Protein AF-A0A5C6M5N2-F1 (afdb_monomer_lite)

Secondary structure (DSSP, 8-state):
-------TT-EEEE----SS--TT---PPEEEEEEE-TTS-EEEEEE--TTS----TTSPPPPPPPP----------------------

Organism: NCBI:txid1653850

Sequence (89 aa):
MLVLKRRKGQEIVIESPVTGMAAGFPGGAIRIRVVQTSDGSCSLAFDAPETHRIRRAELPAVPQPQPAQQVCAVSCASRGVSELLQVQG

Foldseek 3Di:
DDDDDDDAFDKDKAFFPPDDDDDDDDQDIKIWGWHADPVRDTDIDIDHDPVDDDDDPPDDDDDDPDPPPPPPPPPPDDDDDDDDDDDDD

Structure (mmCIF, N/CA/C/O backbone):
data_AF-A0A5C6M5N2-F1
#
_entry.id   AF-A0A5C6M5N2-F1
#
loop_
_atom_site.group_PDB
_atom_site.id
_atom_site.type_symbol
_atom_site.label_atom_id
_atom_site.label_alt_id
_atom_site.label_comp_id
_atom_site.label_asym_id
_atom_site.label_entity_id
_atom_site.label_seq_id
_atom_site.pdbx_PDB_ins_code
_atom_site.Cartn_x
_atom_site.Cartn_y
_atom_site.Cartn_z
_atom_site.occupancy
_atom_site.B_iso_or_equiv
_atom_site.auth_seq_id
_atom_site.auth_comp_id
_atom_site.auth_asym_id
_atom_site.auth_atom_id
_atom_site.pdbx_PDB_model_num
ATOM 1 N N . MET A 1 1 ? 3.359 18.156 -3.403 1.00 81.56 1 MET A N 1
ATOM 2 C CA . MET A 1 1 ? 2.739 17.243 -2.416 1.00 81.56 1 MET A CA 1
ATOM 3 C C . MET A 1 1 ? 1.237 17.241 -2.650 1.00 81.56 1 MET A C 1
ATOM 5 O O . MET A 1 1 ? 0.644 18.309 -2.588 1.00 81.56 1 MET A O 1
ATOM 9 N N . LEU A 1 2 ? 0.644 16.090 -2.974 1.00 90.56 2 LEU A N 1
ATOM 10 C CA . LEU A 1 2 ? -0.808 15.937 -3.131 1.00 90.56 2 LEU A CA 1
ATOM 11 C C . LEU A 1 2 ? -1.397 15.382 -1.829 1.00 90.56 2 LEU A C 1
ATOM 13 O O . LEU A 1 2 ? -0.860 14.421 -1.285 1.00 90.56 2 LEU A O 1
ATOM 17 N N . VAL A 1 3 ? -2.492 15.967 -1.343 1.00 93.44 3 VAL A N 1
ATOM 18 C CA . VAL A 1 3 ? -3.158 15.542 -0.103 1.00 93.44 3 VAL A CA 1
ATOM 19 C C . VAL A 1 3 ? -4.540 15.001 -0.443 1.00 93.44 3 VAL A C 1
ATOM 21 O O . VAL A 1 3 ? -5.368 15.712 -1.006 1.00 93.44 3 VAL A O 1
ATOM 24 N N . LEU A 1 4 ? -4.796 13.741 -0.091 1.00 93.06 4 LEU A N 1
ATOM 25 C CA . LEU A 1 4 ? -6.075 13.074 -0.328 1.00 93.06 4 LEU A CA 1
ATOM 26 C C . LEU A 1 4 ? -6.660 12.589 0.999 1.00 93.06 4 LEU A C 1
ATOM 28 O O . LEU A 1 4 ? -6.013 11.849 1.736 1.00 93.06 4 LEU A O 1
ATOM 32 N N . LYS A 1 5 ? -7.911 12.960 1.288 1.00 93.00 5 LYS A N 1
ATOM 33 C CA . LYS A 1 5 ? -8.669 12.411 2.420 1.00 93.00 5 LYS A CA 1
ATOM 34 C C . LYS A 1 5 ? -9.418 11.157 1.971 1.00 93.00 5 LYS A C 1
ATOM 36 O O . LYS A 1 5 ? -10.147 11.196 0.979 1.00 93.00 5 LYS A O 1
ATOM 41 N N . ARG A 1 6 ? -9.267 10.054 2.707 1.00 93.00 6 ARG A N 1
ATOM 42 C CA . ARG A 1 6 ? -9.921 8.771 2.406 1.00 93.00 6 ARG A CA 1
ATOM 43 C C . ARG A 1 6 ? -10.565 8.160 3.643 1.00 93.00 6 ARG A C 1
ATOM 45 O O . ARG A 1 6 ? -10.087 8.350 4.758 1.00 93.00 6 ARG A O 1
ATOM 52 N N . ARG A 1 7 ? -11.681 7.460 3.433 1.00 92.06 7 ARG A N 1
ATOM 53 C CA . ARG A 1 7 ? -12.381 6.660 4.451 1.00 92.06 7 ARG A CA 1
ATOM 54 C C . ARG A 1 7 ? -12.001 5.182 4.317 1.00 92.06 7 ARG A C 1
ATOM 56 O O . ARG A 1 7 ? -11.496 4.772 3.274 1.00 92.06 7 ARG A O 1
ATOM 63 N N . LYS A 1 8 ? -12.293 4.381 5.348 1.00 91.94 8 LYS A N 1
ATOM 64 C CA . LYS A 1 8 ? -12.152 2.915 5.322 1.00 91.94 8 LYS A CA 1
ATOM 65 C C . LYS A 1 8 ? -12.766 2.332 4.044 1.00 91.94 8 LYS A C 1
ATOM 67 O O . LYS A 1 8 ? -13.888 2.679 3.685 1.00 91.94 8 LYS A O 1
ATOM 72 N N . GLY A 1 9 ? -12.022 1.451 3.381 1.00 90.12 9 GLY A N 1
ATOM 73 C CA . GLY A 1 9 ? -12.435 0.777 2.150 1.00 90.12 9 GLY A CA 1
ATOM 74 C C . GLY A 1 9 ? -12.244 1.593 0.870 1.00 90.12 9 GLY A C 1
ATOM 75 O O . GLY A 1 9 ? -12.372 1.026 -0.209 1.00 90.12 9 GLY A O 1
ATOM 76 N N . GLN A 1 10 ? -11.909 2.885 0.954 1.00 93.69 10 GLN A N 1
ATOM 77 C CA . GLN A 1 10 ? -11.586 3.676 -0.233 1.00 93.69 10 GLN A CA 1
ATOM 78 C C . GLN A 1 10 ? -10.150 3.430 -0.698 1.00 93.69 10 GLN A C 1
ATOM 80 O O . GLN A 1 10 ? -9.250 3.180 0.111 1.00 93.69 10 GLN A O 1
ATOM 85 N N . GLU A 1 11 ? -9.955 3.564 -2.008 1.00 94.31 11 GLU A N 1
ATOM 86 C CA . GLU A 1 11 ? -8.675 3.352 -2.674 1.00 94.31 11 GLU A CA 1
ATOM 87 C C . GLU A 1 11 ? -8.095 4.649 -3.245 1.00 94.31 11 GLU A C 1
ATOM 89 O O . GLU A 1 11 ? -8.813 5.583 -3.615 1.00 94.31 11 GLU A O 1
ATOM 94 N N . ILE A 1 12 ? -6.769 4.686 -3.316 1.00 95.31 12 ILE A N 1
ATOM 95 C CA . ILE A 1 12 ? -5.977 5.633 -4.095 1.00 95.31 12 ILE A CA 1
ATOM 96 C C . ILE A 1 12 ? -5.230 4.802 -5.133 1.00 95.31 12 ILE A C 1
ATOM 98 O O . ILE A 1 12 ? -4.599 3.808 -4.782 1.00 95.31 12 ILE A O 1
ATOM 102 N N . VAL A 1 13 ? -5.296 5.213 -6.395 1.00 93.19 13 VAL A N 1
ATOM 103 C CA . VAL A 1 13 ? -4.570 4.570 -7.492 1.00 93.19 13 VAL A CA 1
ATOM 104 C C . VAL A 1 13 ? -3.500 5.535 -7.981 1.00 93.19 13 VAL A C 1
ATOM 106 O O . VAL A 1 13 ? -3.789 6.703 -8.233 1.00 93.19 13 VAL A O 1
ATOM 109 N N . ILE A 1 14 ? -2.269 5.048 -8.078 1.00 91.69 14 ILE A N 1
ATOM 110 C CA . ILE A 1 14 ? -1.143 5.755 -8.682 1.00 91.69 14 ILE A CA 1
ATOM 111 C C . ILE A 1 14 ? -0.837 5.032 -9.987 1.00 91.69 14 ILE A C 1
ATOM 113 O O . ILE A 1 14 ? -0.347 3.902 -9.982 1.00 91.69 14 ILE A O 1
ATOM 117 N N . GLU A 1 15 ? -1.175 5.673 -11.098 1.00 86.44 15 GLU A N 1
ATOM 118 C CA . GLU A 1 15 ? -0.905 5.146 -12.432 1.00 86.44 15 GLU A CA 1
ATOM 119 C C . GLU A 1 15 ? 0.598 5.170 -12.723 1.00 86.44 15 GLU A C 1
ATOM 121 O O . GLU A 1 15 ? 1.310 6.098 -12.331 1.00 86.44 15 GLU A O 1
ATOM 126 N N . SER A 1 16 ? 1.088 4.134 -13.405 1.00 76.00 16 SER A N 1
ATOM 127 C CA . SER A 1 16 ? 2.468 4.099 -13.876 1.00 76.00 16 SER A CA 1
ATOM 128 C C . SER A 1 16 ? 2.547 4.774 -15.249 1.00 76.00 16 SER A C 1
ATOM 130 O O . SER A 1 16 ? 1.753 4.432 -16.131 1.00 76.00 16 SER A O 1
ATOM 132 N N . PRO A 1 17 ? 3.482 5.713 -15.471 1.00 65.06 17 PRO A N 1
ATOM 133 C CA . PRO A 1 17 ? 3.687 6.331 -16.771 1.00 65.06 17 PRO A CA 1
ATOM 134 C C . PRO A 1 17 ? 4.397 5.335 -17.696 1.00 65.06 17 PRO A C 1
ATOM 136 O O . PRO A 1 17 ? 5.604 5.410 -17.901 1.00 65.06 17 PRO A O 1
ATOM 139 N N . VAL A 1 18 ? 3.661 4.372 -18.248 1.00 61.56 18 VAL A N 1
ATOM 140 C CA . VAL A 1 18 ? 4.158 3.523 -19.339 1.00 61.56 18 VAL A CA 1
ATOM 141 C C . VAL A 1 18 ? 3.260 3.704 -20.553 1.00 61.56 18 VAL A C 1
ATOM 143 O O . VAL A 1 18 ? 2.566 2.803 -21.011 1.00 61.56 18 VAL A O 1
ATOM 146 N N . THR A 1 19 ? 3.289 4.916 -21.095 1.00 50.56 19 THR A N 1
ATOM 147 C CA . THR A 1 19 ? 2.975 5.177 -22.496 1.00 50.56 19 THR A CA 1
ATOM 148 C C . THR A 1 19 ? 4.267 5.016 -23.302 1.00 50.56 19 THR A C 1
ATOM 150 O O . THR A 1 19 ? 5.049 5.949 -23.433 1.00 50.56 19 THR A O 1
ATOM 153 N N . GLY A 1 20 ? 4.506 3.815 -23.847 1.00 53.16 20 GLY A N 1
ATOM 154 C CA . GLY A 1 20 ? 5.337 3.690 -25.054 1.00 53.16 20 GLY A CA 1
ATOM 155 C C . GLY A 1 20 ? 6.685 2.957 -24.999 1.00 53.16 20 GLY A C 1
ATOM 156 O O . GLY A 1 20 ? 7.530 3.278 -25.829 1.00 53.16 20 GLY A O 1
ATOM 157 N N . MET A 1 21 ? 6.915 1.952 -24.143 1.00 49.28 21 MET A N 1
ATOM 158 C CA . MET A 1 21 ? 8.072 1.053 -24.338 1.00 49.28 21 MET A CA 1
ATOM 159 C C . MET A 1 21 ? 7.763 -0.432 -24.108 1.00 49.28 21 MET A C 1
ATOM 161 O O . MET A 1 21 ? 7.219 -0.809 -23.079 1.00 49.28 21 MET A O 1
ATOM 165 N N . ALA A 1 22 ? 8.175 -1.224 -25.109 1.00 45.62 22 ALA A N 1
ATOM 166 C CA . ALA A 1 22 ? 8.348 -2.677 -25.187 1.00 45.62 22 ALA A CA 1
ATOM 167 C C . ALA A 1 22 ? 7.190 -3.574 -24.702 1.00 45.62 22 ALA A C 1
ATOM 169 O O . ALA A 1 22 ? 6.913 -3.715 -23.514 1.00 45.62 22 ALA A O 1
ATOM 170 N N . ALA A 1 23 ? 6.579 -4.278 -25.662 1.00 46.97 23 ALA A N 1
ATOM 171 C CA . ALA A 1 23 ? 5.681 -5.402 -25.428 1.00 46.97 23 ALA A CA 1
ATOM 172 C C . ALA A 1 23 ? 6.347 -6.436 -24.501 1.00 46.97 23 ALA A C 1
ATOM 174 O O . ALA A 1 23 ? 7.238 -7.170 -24.919 1.00 46.97 23 ALA A O 1
ATOM 175 N N . GLY A 1 24 ? 5.945 -6.467 -23.231 1.00 51.06 24 GLY A N 1
ATOM 176 C CA . GLY A 1 24 ? 6.447 -7.460 -22.281 1.00 51.06 24 GLY A CA 1
ATOM 177 C C . GLY A 1 24 ? 6.173 -7.155 -20.814 1.00 51.06 24 GLY A C 1
ATOM 178 O O . GLY A 1 24 ? 6.033 -8.092 -20.037 1.00 51.06 24 GLY A O 1
ATOM 179 N N . PHE A 1 25 ? 6.034 -5.884 -20.426 1.00 50.72 25 PHE A N 1
ATOM 180 C CA . PHE A 1 25 ? 5.750 -5.526 -19.035 1.00 50.72 25 PHE A CA 1
ATOM 181 C C . PHE A 1 25 ? 4.582 -4.544 -18.944 1.00 50.72 25 PHE A C 1
ATOM 183 O O . PHE A 1 25 ? 4.745 -3.377 -19.305 1.00 50.72 25 PHE A O 1
ATOM 190 N N . PRO A 1 26 ? 3.402 -4.968 -18.452 1.00 56.09 26 PRO A N 1
ATOM 191 C CA . PRO A 1 26 ? 2.380 -4.009 -18.079 1.00 56.09 26 PRO A CA 1
ATOM 192 C C . PRO A 1 26 ? 2.940 -3.188 -16.914 1.00 56.09 26 PR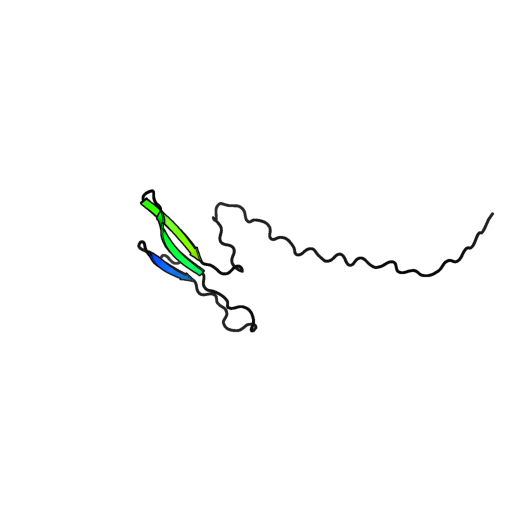O A C 1
ATOM 194 O O . PRO A 1 26 ? 3.156 -3.713 -15.821 1.00 56.09 26 PRO A O 1
ATOM 197 N N . GLY A 1 27 ? 3.223 -1.906 -17.151 1.00 57.59 27 GLY A N 1
ATOM 198 C CA . GLY A 1 27 ? 3.483 -0.946 -16.084 1.00 57.59 27 GLY A CA 1
ATOM 199 C C . GLY A 1 27 ? 2.260 -0.890 -15.180 1.00 57.59 27 GLY A C 1
ATOM 200 O O . GLY A 1 27 ? 1.285 -0.215 -15.492 1.00 57.59 27 GLY A O 1
ATOM 201 N N . GLY A 1 28 ? 2.256 -1.684 -14.113 1.00 73.50 28 GLY A N 1
ATOM 202 C CA . GLY A 1 28 ? 1.093 -1.802 -13.246 1.00 73.50 28 GLY A CA 1
ATOM 203 C C . GLY A 1 28 ? 0.949 -0.587 -12.334 1.00 73.50 28 GLY A C 1
ATOM 204 O O . GLY A 1 28 ? 1.935 0.014 -11.907 1.00 73.50 28 GLY A O 1
ATOM 205 N N . ALA A 1 29 ? -0.296 -0.220 -12.046 1.00 87.88 29 ALA A N 1
ATOM 206 C CA . ALA A 1 29 ? -0.609 0.834 -11.093 1.00 87.88 29 ALA A CA 1
ATOM 207 C C . ALA A 1 29 ? -0.354 0.368 -9.651 1.00 87.88 29 ALA A C 1
ATOM 209 O O . ALA A 1 29 ? -0.535 -0.808 -9.332 1.00 87.88 29 ALA A O 1
ATOM 210 N N . ILE A 1 30 ? 0.002 1.300 -8.768 1.00 92.62 30 ILE A N 1
ATOM 211 C CA . ILE A 1 30 ? 0.031 1.058 -7.321 1.00 92.62 30 ILE A CA 1
ATOM 212 C C . ILE A 1 30 ? -1.353 1.387 -6.765 1.00 92.62 30 ILE A C 1
ATOM 214 O O . ILE A 1 30 ? -1.868 2.487 -6.976 1.00 92.62 30 ILE A O 1
ATOM 218 N N . ARG A 1 31 ? -1.950 0.460 -6.021 1.00 93.94 31 ARG A N 1
ATOM 219 C CA . ARG A 1 31 ? -3.220 0.653 -5.317 1.00 93.94 31 ARG A CA 1
ATOM 220 C C . ARG A 1 31 ? -2.962 0.734 -3.820 1.00 93.94 31 ARG A C 1
ATOM 222 O O . ARG A 1 31 ? -2.300 -0.123 -3.242 1.00 93.94 31 ARG A O 1
ATOM 229 N N . ILE A 1 32 ? -3.504 1.765 -3.187 1.00 96.06 32 ILE A N 1
ATOM 230 C CA . ILE A 1 32 ? -3.402 1.998 -1.746 1.00 96.06 32 ILE A CA 1
ATOM 231 C C . ILE A 1 32 ? -4.812 1.990 -1.172 1.00 96.06 32 ILE A C 1
ATOM 233 O O . ILE A 1 32 ? -5.635 2.823 -1.553 1.00 96.06 32 ILE A O 1
ATOM 237 N N . ARG A 1 33 ? -5.101 1.082 -0.240 1.00 96.12 33 ARG A N 1
ATOM 238 C CA . ARG A 1 33 ? -6.414 0.964 0.407 1.00 96.12 33 ARG A CA 1
ATOM 239 C C . ARG A 1 33 ? -6.319 1.306 1.888 1.00 96.12 33 ARG A C 1
ATOM 241 O O . ARG A 1 33 ? -5.447 0.801 2.593 1.00 96.12 33 ARG A O 1
ATOM 248 N N . VAL A 1 34 ? -7.255 2.121 2.376 1.00 95.56 34 VAL A N 1
ATOM 249 C CA . VAL A 1 34 ? -7.406 2.358 3.819 1.00 95.56 34 VAL A CA 1
ATOM 250 C C . VAL A 1 34 ? -8.132 1.170 4.438 1.00 95.56 34 VAL A C 1
ATOM 252 O O . VAL A 1 34 ? -9.307 0.927 4.142 1.00 95.56 34 VAL A O 1
ATOM 255 N N . VAL A 1 35 ? -7.445 0.441 5.310 1.00 94.75 35 VAL A N 1
ATOM 256 C CA . VAL A 1 35 ? -7.987 -0.714 6.031 1.00 94.75 35 VAL A CA 1
ATOM 257 C C . VAL A 1 35 ? -8.068 -0.415 7.522 1.00 94.75 35 VAL A C 1
ATOM 259 O O . VAL A 1 35 ? -7.330 0.415 8.046 1.00 94.75 35 VAL A O 1
ATOM 262 N N . GLN A 1 36 ? -8.994 -1.078 8.205 1.00 92.00 36 GLN A N 1
ATOM 263 C CA . GLN A 1 36 ? -9.082 -1.024 9.658 1.0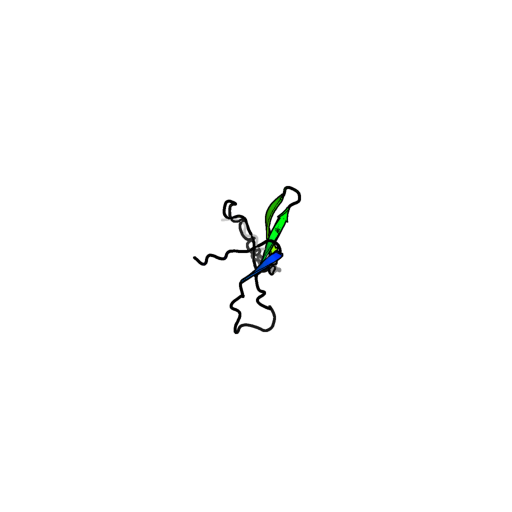0 92.00 36 GLN A CA 1
ATOM 264 C C . GLN A 1 36 ? -8.554 -2.341 10.207 1.00 92.00 36 GLN A C 1
ATOM 266 O O . GLN A 1 36 ? -8.995 -3.403 9.766 1.00 92.00 36 GLN A O 1
ATOM 271 N N . THR A 1 37 ? -7.611 -2.263 11.131 1.00 90.00 37 THR A N 1
ATOM 272 C CA . THR A 1 37 ? -7.063 -3.418 11.845 1.00 90.00 37 THR A CA 1
ATOM 273 C C . THR A 1 37 ? -7.985 -3.819 12.999 1.00 90.00 37 THR A C 1
ATOM 275 O O . THR A 1 37 ? -8.913 -3.094 13.363 1.00 90.00 37 THR A O 1
ATOM 278 N N . SER A 1 38 ? -7.774 -5.011 13.560 1.00 90.19 38 SER A N 1
ATOM 279 C CA . SER A 1 38 ? -8.620 -5.578 14.623 1.00 90.19 38 SER A CA 1
ATOM 280 C C . SER A 1 38 ? -8.625 -4.758 15.917 1.00 90.19 38 SER A C 1
ATOM 282 O O . SER A 1 38 ? -9.587 -4.816 16.672 1.00 90.19 38 SER A O 1
ATOM 284 N N . ASP A 1 39 ? -7.573 -3.976 16.154 1.00 92.31 39 ASP A N 1
ATOM 285 C CA . ASP A 1 39 ? -7.439 -3.020 17.261 1.00 92.31 39 ASP A CA 1
ATOM 286 C C . ASP A 1 39 ? -8.181 -1.688 17.010 1.00 92.31 39 ASP A C 1
ATOM 288 O O . ASP A 1 39 ? -8.122 -0.772 17.827 1.00 92.31 39 ASP A O 1
ATOM 292 N N . GLY A 1 40 ? -8.875 -1.558 15.875 1.00 88.06 40 GLY A N 1
ATOM 293 C CA . GLY A 1 40 ? -9.629 -0.366 15.502 1.00 88.06 40 GLY A CA 1
ATOM 294 C C . GLY A 1 40 ? -8.794 0.738 14.852 1.00 88.06 40 GLY A C 1
ATOM 295 O O . GLY A 1 40 ? -9.386 1.730 14.411 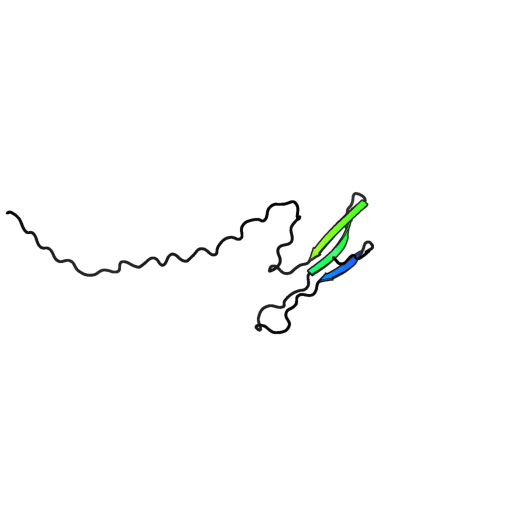1.00 88.06 40 GLY A O 1
ATOM 296 N N . SER A 1 41 ? -7.472 0.575 14.732 1.00 90.50 41 SER A N 1
ATOM 297 C CA . SER A 1 41 ? -6.604 1.568 14.095 1.00 90.50 41 SER A CA 1
ATOM 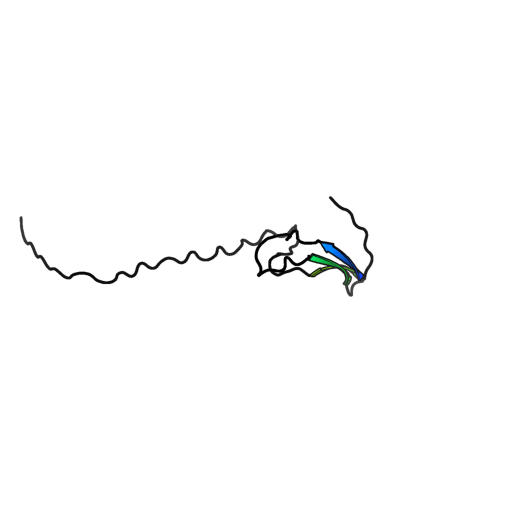298 C C . SER A 1 41 ? -6.731 1.561 12.563 1.00 90.50 41 SER A C 1
ATOM 300 O O . SER A 1 41 ? -7.260 0.632 11.944 1.00 90.50 41 SER A O 1
ATOM 302 N N . CYS A 1 42 ? -6.328 2.668 11.931 1.00 89.94 42 CYS A N 1
ATOM 303 C CA . CYS A 1 42 ? -6.328 2.802 10.474 1.00 89.94 42 CYS A CA 1
ATOM 304 C C . CYS A 1 42 ? -4.944 2.458 9.928 1.00 89.94 42 CYS A C 1
ATOM 306 O O . CYS A 1 42 ? -3.955 3.090 10.290 1.00 89.94 42 CYS A O 1
ATOM 308 N N . SER A 1 43 ? -4.900 1.498 9.014 1.00 93.25 43 SER A N 1
ATOM 309 C CA . SER A 1 43 ? -3.693 1.058 8.322 1.00 93.25 43 SER A CA 1
ATOM 310 C C . SER A 1 43 ? -3.822 1.257 6.812 1.00 93.25 43 SER A C 1
ATOM 312 O O . SER A 1 43 ? -4.916 1.453 6.273 1.00 93.25 43 SER A O 1
ATOM 314 N N . LEU A 1 44 ? -2.688 1.209 6.118 1.00 95.19 44 LEU A N 1
ATOM 315 C CA . LEU A 1 44 ? -2.618 1.280 4.661 1.00 95.19 44 LEU A CA 1
ATOM 316 C C . LEU A 1 44 ? -2.202 -0.085 4.114 1.00 95.19 44 LEU A C 1
ATOM 318 O O . LEU A 1 44 ? -1.170 -0.621 4.511 1.00 95.19 44 LEU A O 1
ATOM 322 N N . ALA A 1 45 ? -3.002 -0.629 3.203 1.00 95.19 45 ALA A N 1
ATOM 323 C CA . ALA A 1 45 ? -2.656 -1.809 2.424 1.00 95.19 45 ALA A CA 1
ATOM 324 C C . ALA A 1 45 ? -2.187 -1.375 1.032 1.00 95.19 45 ALA A C 1
ATOM 326 O O . ALA A 1 45 ? -2.794 -0.486 0.432 1.00 95.19 45 ALA A O 1
ATOM 327 N N . PHE A 1 46 ? -1.125 -2.004 0.533 1.00 95.12 46 PHE A N 1
ATOM 328 C CA . PHE A 1 46 ? -0.528 -1.701 -0.764 1.00 95.12 46 PHE A CA 1
ATOM 329 C C . PHE A 1 46 ? -0.606 -2.931 -1.661 1.00 95.12 46 PHE A C 1
ATOM 331 O O . PHE A 1 46 ? -0.211 -4.018 -1.248 1.00 95.12 46 PHE A O 1
ATOM 338 N N . ASP A 1 47 ? -1.082 -2.730 -2.881 1.00 92.56 47 ASP A N 1
ATOM 339 C CA . ASP A 1 47 ? -0.983 -3.680 -3.983 1.00 92.56 47 ASP A CA 1
ATOM 340 C C . ASP A 1 47 ? -0.180 -2.998 -5.093 1.00 92.56 47 ASP A C 1
ATOM 342 O O . ASP A 1 47 ? -0.509 -1.889 -5.526 1.00 92.56 47 ASP A O 1
ATOM 346 N N . ALA A 1 48 ? 0.948 -3.596 -5.458 1.00 91.00 48 ALA A N 1
ATOM 347 C CA . ALA A 1 48 ? 1.917 -3.010 -6.368 1.00 91.00 48 ALA A CA 1
ATOM 348 C C . ALA A 1 48 ? 2.621 -4.115 -7.167 1.00 91.00 48 ALA A C 1
ATOM 350 O O . ALA A 1 48 ? 2.837 -5.206 -6.636 1.00 91.00 48 ALA A O 1
ATOM 351 N N . PRO A 1 49 ? 3.037 -3.839 -8.413 1.00 87.31 49 PRO A N 1
ATOM 352 C CA . PRO A 1 49 ? 3.839 -4.779 -9.189 1.00 87.31 49 PRO A CA 1
ATOM 353 C C . PRO A 1 49 ? 5.173 -5.095 -8.510 1.00 87.31 49 PRO A C 1
ATOM 355 O O . PRO A 1 49 ? 5.746 -4.236 -7.843 1.00 87.31 49 PRO A O 1
ATOM 358 N N . GLU A 1 50 ? 5.739 -6.272 -8.788 1.00 84.50 50 GLU A N 1
ATOM 359 C CA . GLU A 1 50 ? 7.038 -6.708 -8.238 1.00 84.50 50 GLU A CA 1
ATOM 360 C C . GLU A 1 50 ? 8.206 -5.772 -8.591 1.00 84.50 50 GLU A C 1
ATOM 362 O O . GLU A 1 50 ? 9.216 -5.718 -7.889 1.00 84.50 50 GLU A O 1
ATOM 367 N N . THR A 1 51 ? 8.060 -4.987 -9.661 1.00 83.06 51 THR A N 1
ATOM 368 C CA . THR A 1 51 ? 9.020 -3.949 -10.054 1.00 83.06 51 THR A CA 1
ATOM 369 C C . THR A 1 51 ? 9.099 -2.795 -9.051 1.00 83.06 51 THR A C 1
ATOM 371 O O . THR A 1 51 ? 10.086 -2.058 -9.045 1.00 83.06 51 THR A O 1
ATOM 374 N N . HIS A 1 52 ? 8.097 -2.636 -8.183 1.00 84.06 52 HIS A N 1
ATOM 375 C CA . HIS A 1 52 ? 8.024 -1.580 -7.183 1.00 84.06 52 HIS A CA 1
ATOM 376 C C . HIS A 1 52 ? 8.276 -2.144 -5.785 1.00 84.06 52 HIS A C 1
ATOM 378 O O . HIS A 1 52 ? 7.542 -2.987 -5.276 1.00 84.06 52 HIS A O 1
ATOM 384 N N . ARG A 1 53 ? 9.299 -1.619 -5.106 1.00 84.44 53 ARG A N 1
ATOM 385 C CA . ARG A 1 53 ? 9.562 -1.940 -3.699 1.00 84.44 53 ARG A CA 1
ATOM 386 C C . ARG A 1 53 ? 8.853 -0.946 -2.785 1.00 84.44 53 ARG A C 1
ATOM 388 O O . ARG A 1 53 ? 9.239 0.220 -2.719 1.00 84.44 53 ARG A O 1
ATOM 395 N N . ILE A 1 54 ? 7.861 -1.423 -2.038 1.00 89.69 54 ILE A N 1
ATOM 396 C CA . ILE A 1 54 ? 7.167 -0.640 -1.010 1.00 89.69 54 ILE A CA 1
ATOM 397 C C . ILE A 1 54 ? 7.897 -0.805 0.326 1.00 89.69 54 ILE A C 1
ATOM 399 O O . ILE A 1 54 ? 8.149 -1.923 0.772 1.00 89.69 54 ILE A O 1
ATOM 403 N N . ARG A 1 55 ? 8.248 0.309 0.976 1.00 91.44 55 ARG A N 1
ATOM 404 C CA . ARG A 1 55 ? 8.918 0.310 2.283 1.00 91.44 55 ARG A CA 1
ATOM 405 C C . ARG A 1 55 ? 8.450 1.463 3.159 1.00 91.44 55 ARG A C 1
ATOM 407 O O . ARG A 1 55 ? 8.021 2.502 2.662 1.00 91.44 55 ARG A O 1
ATOM 414 N N . ARG A 1 56 ? 8.624 1.285 4.466 1.00 91.06 56 ARG A N 1
ATOM 415 C CA . ARG A 1 56 ? 8.563 2.363 5.454 1.00 91.06 56 ARG A CA 1
ATOM 416 C C . ARG A 1 56 ? 9.742 3.320 5.248 1.00 91.06 56 ARG A C 1
ATOM 418 O O . ARG A 1 56 ? 10.866 2.870 5.013 1.00 91.06 56 ARG A O 1
ATOM 425 N N . ALA A 1 57 ? 9.474 4.623 5.257 1.00 89.00 57 ALA A N 1
ATOM 426 C CA . ALA A 1 57 ? 10.468 5.641 4.912 1.00 89.00 57 ALA A CA 1
ATOM 427 C C . ALA A 1 57 ? 11.595 5.712 5.951 1.00 89.00 57 ALA A C 1
ATOM 429 O O . ALA A 1 57 ? 12.750 5.916 5.582 1.00 89.00 57 ALA A O 1
ATOM 430 N N . GLU A 1 58 ? 11.251 5.479 7.217 1.00 91.56 58 GLU A N 1
ATOM 431 C CA . GLU A 1 58 ? 12.144 5.424 8.372 1.00 91.56 58 GLU A CA 1
ATOM 432 C C . GLU A 1 58 ? 13.092 4.217 8.362 1.00 91.56 58 GLU A C 1
ATOM 434 O O . GLU A 1 58 ? 14.081 4.212 9.090 1.00 91.56 58 GLU A O 1
ATOM 439 N N . LEU A 1 59 ? 12.822 3.198 7.536 1.00 88.19 59 LEU A N 1
ATOM 440 C CA . LEU A 1 59 ? 13.718 2.055 7.384 1.00 88.19 59 LEU A CA 1
ATOM 441 C C . LEU A 1 59 ? 14.801 2.354 6.338 1.00 88.19 59 LEU A C 1
ATOM 443 O O . LEU A 1 59 ? 14.489 2.919 5.282 1.00 88.19 59 LEU A O 1
ATOM 447 N N . PRO A 1 60 ? 16.059 1.937 6.580 1.00 82.50 60 PRO A N 1
ATOM 448 C CA . PRO A 1 60 ? 17.134 2.116 5.616 1.00 82.50 60 PRO A CA 1
ATOM 449 C C . PRO A 1 60 ? 16.807 1.397 4.304 1.00 82.50 60 PRO A C 1
ATOM 451 O O . PRO A 1 60 ? 16.1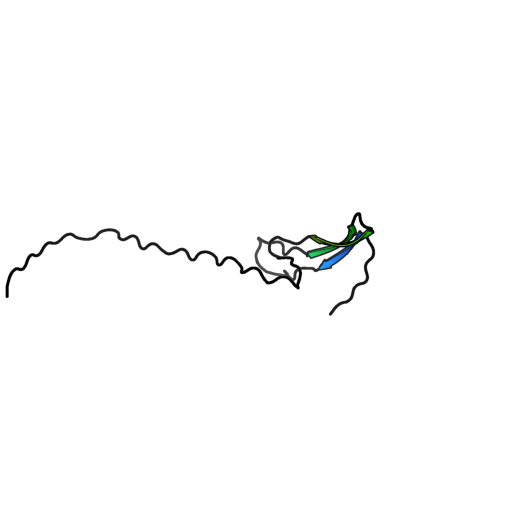35 0.362 4.278 1.00 82.50 60 PRO A O 1
ATOM 454 N N . ALA A 1 61 ? 17.285 1.950 3.190 1.00 80.50 61 ALA A N 1
ATOM 455 C CA . ALA A 1 61 ? 17.162 1.282 1.905 1.00 80.50 61 ALA A CA 1
ATOM 456 C C . ALA A 1 61 ? 17.999 -0.005 1.925 1.00 80.50 61 ALA A C 1
ATOM 458 O O . ALA A 1 61 ? 19.202 0.036 2.175 1.00 80.50 61 ALA A O 1
ATOM 459 N N . VAL A 1 62 ? 17.363 -1.147 1.659 1.00 76.38 62 VAL A N 1
ATOM 460 C CA . VAL A 1 62 ? 18.088 -2.408 1.474 1.00 76.38 62 VAL A CA 1
ATOM 461 C C . VAL A 1 62 ? 18.866 -2.306 0.159 1.00 76.38 62 VAL A C 1
ATOM 463 O O . VAL A 1 62 ? 18.233 -2.038 -0.872 1.00 76.38 62 VAL A O 1
ATOM 466 N N . PRO A 1 63 ? 20.197 -2.519 0.160 1.00 73.56 63 PRO A N 1
ATOM 467 C CA . PRO A 1 63 ? 20.986 -2.535 -1.063 1.00 73.56 63 PRO A CA 1
ATOM 468 C C . PRO A 1 63 ? 20.366 -3.499 -2.074 1.00 73.56 63 PRO A C 1
ATOM 470 O O . PRO A 1 63 ? 20.000 -4.629 -1.741 1.00 73.56 63 PRO A O 1
ATOM 473 N N . GLN A 1 64 ? 20.194 -3.044 -3.313 1.00 69.00 64 GLN A N 1
ATOM 474 C CA . GLN A 1 64 ? 19.794 -3.940 -4.390 1.00 69.00 64 GLN A CA 1
ATOM 475 C C . GLN A 1 64 ? 20.928 -4.959 -4.583 1.00 69.00 64 GLN A C 1
ATOM 477 O O . GLN A 1 64 ? 22.083 -4.532 -4.667 1.00 69.00 64 GLN A O 1
ATOM 482 N N . PRO A 1 65 ? 20.645 -6.276 -4.632 1.00 65.00 65 PRO A N 1
ATOM 483 C CA . PRO A 1 65 ? 21.665 -7.232 -5.020 1.00 65.00 65 PRO A CA 1
ATOM 484 C C . PRO A 1 65 ? 22.165 -6.816 -6.398 1.00 65.00 65 PRO A C 1
ATOM 486 O O . PRO A 1 65 ? 21.386 -6.736 -7.349 1.00 65.00 65 PRO A O 1
ATOM 489 N N . GLN A 1 66 ? 23.450 -6.477 -6.480 1.00 65.69 66 GLN A N 1
ATOM 490 C CA . GLN A 1 66 ? 24.098 -6.263 -7.762 1.00 65.69 66 GLN A CA 1
ATOM 491 C C . GLN A 1 66 ? 23.957 -7.583 -8.526 1.00 65.69 66 GLN A C 1
ATOM 493 O O . GLN A 1 66 ? 24.239 -8.632 -7.935 1.00 65.69 66 GLN A O 1
ATOM 498 N N . PRO A 1 67 ? 23.478 -7.582 -9.785 1.00 61.84 67 PRO A N 1
ATOM 499 C CA . PRO A 1 67 ? 23.538 -8.792 -10.585 1.00 61.84 67 PRO A CA 1
ATOM 500 C C . PRO A 1 67 ? 24.995 -9.241 -10.560 1.00 61.84 67 PRO A C 1
ATOM 502 O O . PRO A 1 67 ? 25.881 -8.449 -10.886 1.00 61.84 67 PRO A O 1
ATOM 505 N N . ALA A 1 68 ? 25.240 -10.459 -10.068 1.00 59.44 68 ALA A N 1
ATOM 506 C CA . ALA A 1 68 ? 26.577 -11.018 -10.010 1.00 59.44 68 ALA A CA 1
ATOM 507 C C . ALA A 1 68 ? 27.161 -10.885 -11.414 1.00 59.44 68 ALA A C 1
ATOM 509 O O . ALA A 1 68 ? 26.652 -11.500 -12.353 1.00 59.44 68 ALA A O 1
ATOM 510 N N . GLN A 1 69 ? 28.162 -10.016 -11.572 1.00 55.28 69 GLN A N 1
ATOM 511 C CA . GLN A 1 69 ? 28.921 -9.965 -12.806 1.00 55.28 69 GLN A CA 1
ATOM 512 C C . GLN A 1 69 ? 29.407 -11.391 -13.022 1.00 55.28 69 GLN A C 1
ATOM 514 O O . GLN A 1 69 ? 30.120 -11.934 -12.178 1.00 55.28 69 GLN A O 1
ATOM 519 N N . GLN A 1 70 ? 28.934 -12.020 -14.099 1.00 52.22 70 GLN A N 1
ATOM 520 C CA . GLN A 1 70 ? 29.481 -13.277 -14.568 1.00 52.22 70 GLN A CA 1
ATOM 521 C C . GLN A 1 70 ? 30.980 -13.047 -14.705 1.00 52.22 70 GLN A C 1
ATOM 523 O O . GLN A 1 70 ? 31.439 -12.364 -15.618 1.00 52.22 70 GLN A O 1
ATOM 528 N N . VAL A 1 71 ? 31.739 -13.567 -13.744 1.00 47.62 71 VAL A N 1
ATOM 529 C CA . VAL A 1 71 ? 33.175 -13.712 -13.887 1.00 47.62 71 VAL A CA 1
ATOM 530 C C . VAL A 1 71 ? 33.316 -14.672 -15.054 1.00 47.62 71 VAL A C 1
ATOM 532 O O . VAL A 1 71 ? 33.041 -15.864 -14.918 1.00 47.62 71 VAL A O 1
ATOM 535 N N . CYS A 1 72 ? 33.649 -14.140 -16.230 1.00 46.53 72 CYS A N 1
ATOM 536 C CA . CYS A 1 72 ? 34.094 -14.947 -17.349 1.00 46.53 72 CYS A CA 1
ATOM 537 C C . CYS A 1 72 ? 35.315 -15.723 -16.856 1.00 46.53 72 CYS A C 1
ATOM 539 O O . CYS A 1 72 ? 36.423 -15.191 -16.815 1.00 46.53 72 CYS A O 1
ATOM 541 N N . ALA A 1 73 ? 35.104 -16.968 -16.431 1.00 50.88 73 ALA A N 1
ATOM 542 C CA . ALA A 1 73 ? 36.176 -17.922 -16.256 1.00 50.88 73 ALA A CA 1
ATOM 543 C C . ALA A 1 73 ? 36.778 -18.122 -17.647 1.00 50.88 73 ALA A C 1
ATOM 545 O O . ALA A 1 73 ? 36.225 -18.835 -18.485 1.00 50.88 73 ALA A O 1
ATOM 546 N N . VAL A 1 74 ? 37.873 -17.414 -17.920 1.00 51.03 74 VAL A N 1
ATOM 547 C CA . VAL A 1 74 ? 38.705 -17.687 -19.084 1.00 51.03 74 VAL A CA 1
ATOM 548 C C . VAL A 1 74 ? 39.146 -19.136 -18.937 1.00 51.03 74 VAL A C 1
ATOM 550 O O . VAL A 1 74 ? 39.876 -19.494 -18.015 1.00 51.03 74 VAL A O 1
ATOM 553 N N . SER A 1 75 ? 38.617 -19.987 -19.808 1.00 45.25 75 SER A N 1
ATOM 554 C CA . SER A 1 75 ? 38.999 -21.385 -19.883 1.00 45.25 75 SER A CA 1
ATOM 55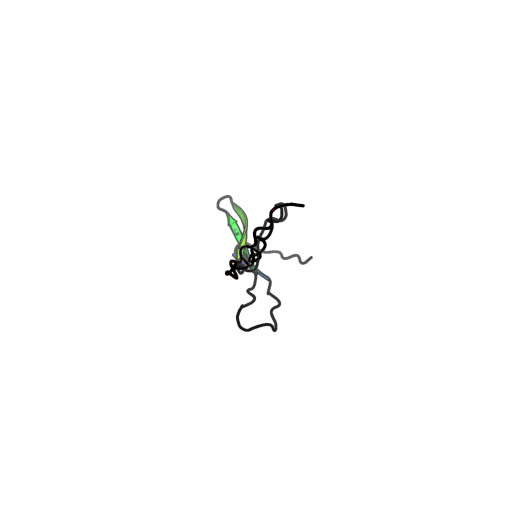5 C C . SER A 1 75 ? 40.458 -21.428 -20.338 1.00 45.25 75 SER A C 1
ATOM 557 O O . SER A 1 75 ? 40.760 -21.096 -21.485 1.00 45.25 75 SER A O 1
ATOM 559 N N . CYS A 1 76 ? 41.374 -21.783 -19.434 1.00 49.72 76 CYS A N 1
ATOM 560 C CA . CYS A 1 76 ? 42.762 -22.106 -19.758 1.00 49.72 76 CYS A CA 1
ATOM 561 C C . CYS A 1 76 ? 42.802 -23.425 -20.545 1.00 49.72 76 CYS A C 1
ATOM 563 O O . CYS A 1 76 ? 43.224 -24.463 -20.040 1.00 49.72 76 CYS A O 1
ATOM 565 N N . ALA A 1 77 ? 42.325 -23.391 -21.786 1.00 47.69 77 ALA A N 1
ATOM 566 C CA . ALA A 1 77 ? 42.484 -24.474 -22.737 1.00 47.69 77 ALA A CA 1
ATOM 567 C C . ALA A 1 77 ? 43.884 -24.376 -23.366 1.00 47.69 77 ALA A C 1
ATOM 569 O O . ALA A 1 77 ? 44.121 -23.645 -24.325 1.00 47.69 77 ALA A O 1
ATOM 570 N N . SER A 1 78 ? 44.816 -25.094 -22.736 1.00 52.66 78 SER A N 1
ATOM 571 C CA . SER A 1 78 ? 45.762 -26.000 -23.401 1.00 52.66 78 SER A CA 1
ATOM 572 C C . SER A 1 78 ? 46.418 -25.529 -24.709 1.00 52.66 78 SER A C 1
ATOM 574 O O . SER A 1 78 ? 45.908 -25.770 -25.800 1.00 52.66 78 SER A O 1
ATOM 576 N N . ARG A 1 79 ? 47.665 -25.046 -24.613 1.00 47.16 79 ARG A N 1
ATOM 577 C CA . ARG A 1 79 ? 48.660 -25.182 -25.690 1.00 47.16 79 ARG A CA 1
ATOM 578 C C . ARG A 1 79 ? 50.072 -25.384 -25.136 1.00 47.16 79 ARG A C 1
ATOM 580 O O . ARG A 1 79 ? 50.645 -24.469 -24.565 1.00 47.16 79 ARG A O 1
ATOM 587 N N . GLY A 1 80 ? 50.619 -26.567 -25.418 1.00 44.00 80 GLY A N 1
ATOM 588 C CA . GLY A 1 80 ? 52.027 -26.731 -25.780 1.00 44.00 80 GLY A CA 1
ATOM 589 C C . GLY A 1 80 ? 53.008 -26.998 -24.646 1.00 44.00 80 GLY A C 1
ATOM 590 O O . GLY A 1 80 ? 53.581 -26.080 -24.077 1.00 44.00 80 GLY A O 1
ATOM 591 N N . VAL A 1 81 ? 53.275 -28.281 -24.413 1.00 46.91 81 VAL A N 1
ATOM 592 C CA . VAL A 1 81 ? 54.561 -28.757 -23.893 1.00 46.91 81 VAL A CA 1
ATOM 593 C C . VAL A 1 81 ? 55.663 -28.336 -24.870 1.00 46.91 81 VAL A C 1
ATOM 595 O O . VAL A 1 81 ? 55.551 -28.633 -26.055 1.00 46.91 81 VAL A O 1
ATOM 598 N N . SER A 1 82 ? 56.726 -27.709 -24.370 1.00 45.28 82 SER A N 1
ATOM 599 C CA . SER A 1 82 ? 58.078 -27.851 -24.919 1.00 45.28 82 SER A CA 1
ATOM 600 C C . SER A 1 82 ? 59.087 -27.604 -23.803 1.00 45.28 82 SER A C 1
ATOM 602 O O . SER A 1 82 ? 59.237 -26.489 -23.309 1.00 45.28 82 SER A O 1
ATOM 604 N N . GLU A 1 83 ? 59.740 -28.692 -23.397 1.00 49.34 83 GLU A N 1
ATOM 605 C CA . GLU A 1 83 ? 60.983 -28.690 -22.636 1.00 49.34 83 GLU A CA 1
ATOM 606 C C . GLU A 1 83 ? 62.032 -27.800 -23.309 1.00 49.34 83 GLU A C 1
ATOM 608 O O . GLU A 1 83 ? 62.214 -27.862 -24.525 1.00 49.34 83 GLU A O 1
ATOM 613 N N . LEU A 1 84 ? 62.796 -27.061 -22.507 1.00 54.28 84 LEU A N 1
ATOM 614 C CA . LEU A 1 84 ? 64.208 -26.836 -22.799 1.00 54.28 84 LEU A CA 1
ATOM 615 C C . LEU A 1 84 ? 64.954 -26.541 -21.497 1.00 54.28 84 LEU A C 1
ATOM 617 O O . LEU A 1 84 ? 64.967 -25.428 -20.976 1.00 54.28 84 LEU A O 1
ATOM 621 N N . LEU A 1 85 ? 65.559 -27.608 -20.975 1.00 50.25 85 LEU A N 1
ATOM 622 C CA . LEU A 1 85 ? 66.745 -27.562 -20.130 1.00 50.25 85 LEU A CA 1
ATOM 623 C C . LEU A 1 85 ? 67.795 -26.648 -20.771 1.00 50.25 85 LEU A C 1
ATOM 625 O O . LEU A 1 85 ? 68.246 -26.936 -21.877 1.00 50.25 85 LEU A O 1
ATOM 629 N N . GLN A 1 86 ? 68.278 -25.645 -20.040 1.00 49.59 86 GLN A N 1
ATOM 630 C CA . GLN A 1 86 ? 69.662 -25.200 -20.186 1.00 49.59 86 GLN A CA 1
ATOM 631 C C . GLN A 1 86 ? 70.304 -25.023 -18.811 1.00 49.59 86 GLN A C 1
ATOM 633 O O . GLN A 1 86 ? 69.888 -24.223 -17.977 1.00 49.59 86 GLN A O 1
ATOM 638 N N . VAL A 1 87 ? 71.309 -25.868 -18.599 1.00 42.22 87 VAL A N 1
ATOM 639 C CA . VAL A 1 87 ? 72.259 -25.887 -17.496 1.00 42.22 87 VAL A CA 1
ATOM 640 C C . VAL A 1 87 ? 73.450 -24.999 -17.878 1.00 42.22 87 VAL A C 1
ATOM 642 O O . VAL A 1 87 ? 73.949 -25.112 -18.991 1.00 42.22 87 VAL A O 1
ATOM 645 N N . GLN A 1 88 ? 73.922 -24.226 -16.895 1.00 33.56 88 GLN A N 1
ATOM 646 C CA . GLN A 1 88 ? 75.239 -23.582 -16.746 1.00 33.56 88 GLN A CA 1
ATOM 647 C C . GLN A 1 88 ? 75.641 -22.376 -17.615 1.00 33.56 88 GLN A C 1
ATOM 649 O O . GLN A 1 88 ? 75.608 -22.392 -18.843 1.00 33.56 88 GLN A O 1
ATOM 654 N N . GLY A 1 89 ? 76.148 -21.384 -16.876 1.00 36.81 89 GLY A N 1
ATOM 655 C CA . GLY A 1 89 ? 76.910 -20.205 -17.268 1.00 36.81 89 GLY A CA 1
ATOM 656 C C . GLY A 1 89 ? 77.123 -19.342 -16.035 1.00 36.81 89 GLY A C 1
ATOM 657 O O . GLY A 1 89 ? 76.251 -18.483 -15.799 1.00 36.81 89 GLY A O 1
#

Radius of gyration: 28.63 Å; chains: 1; bounding box: 89×46×43 Å

InterPro domains:
  IPR003751 Translational regulator CsrA [PF02599] (1-59)
  IPR036107 Carbon storage regulator superfamily [G3DSA:2.60.40.4380] (1-70)
  IPR036107 Carbon storage regulator superfamily [SSF117130] (1-61)

pLDDT: mean 73.7, std 19.82, range [33.56, 96.12]